Protein AF-A0A958QX51-F1 (afdb_monomer)

Mean predicted aligned error: 10.88 Å

Sequence (73 aa):
MADVDFKERLYTIDERGHRKWVYADIVMGRYFKPRAVVAYALMAFYLVMPWITINGRQGIRFDIASRKFLFFG

Radius of gyration: 27.28 Å; Cα contacts (8 Å, |Δi|>4): 52; chains: 1; bounding 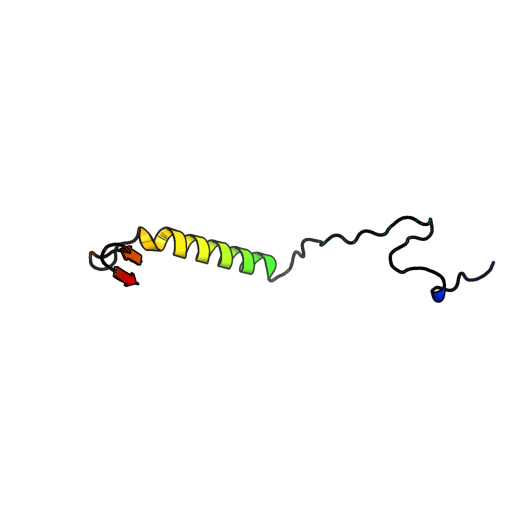box: 55×31×68 Å

Structure (mmCIF, N/CA/C/O backbone):
data_AF-A0A958QX51-F1
#
_entry.id   AF-A0A958QX51-F1
#
loop_
_atom_site.group_PDB
_atom_site.id
_atom_site.type_symbol
_atom_site.label_atom_id
_atom_site.label_alt_id
_atom_site.label_comp_id
_atom_site.label_asym_id
_atom_site.label_entity_id
_atom_site.label_seq_id
_atom_site.pdbx_PDB_ins_code
_atom_site.C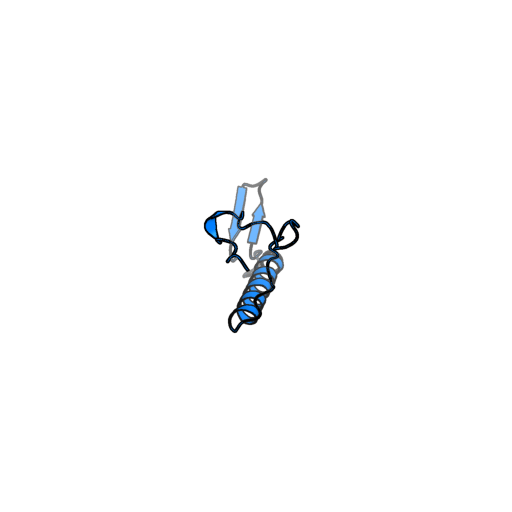artn_x
_atom_site.Cartn_y
_atom_site.Cartn_z
_atom_site.occupancy
_atom_site.B_iso_or_equiv
_atom_site.auth_seq_id
_atom_site.auth_comp_id
_atom_site.auth_asym_id
_atom_site.auth_atom_id
_atom_site.pdbx_PDB_model_num
ATOM 1 N N . MET A 1 1 ? 36.674 11.581 -41.735 1.00 44.09 1 MET A N 1
ATOM 2 C CA . MET A 1 1 ? 35.422 11.505 -40.957 1.00 44.09 1 MET A CA 1
ATOM 3 C C . MET A 1 1 ? 35.858 11.341 -39.512 1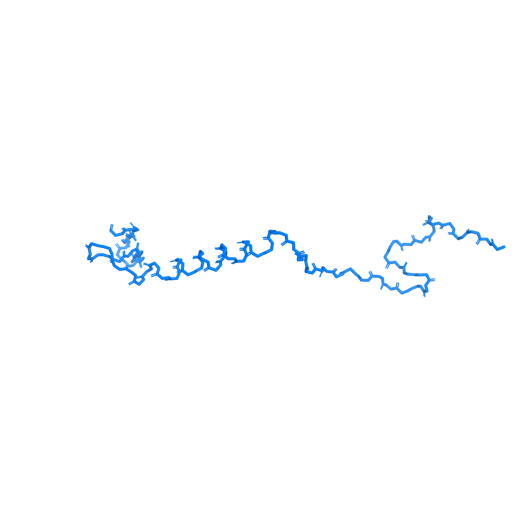.00 44.09 1 MET A C 1
ATOM 5 O O . MET A 1 1 ? 36.331 10.266 -39.174 1.00 44.09 1 MET A O 1
ATOM 9 N N . ALA A 1 2 ? 35.928 12.433 -38.750 1.00 53.00 2 ALA A N 1
ATOM 10 C CA . ALA A 1 2 ? 36.488 12.400 -37.400 1.00 53.00 2 ALA A CA 1
ATOM 11 C C . ALA A 1 2 ? 35.529 11.660 -36.458 1.00 53.00 2 ALA A C 1
ATOM 13 O O . ALA A 1 2 ? 34.329 11.931 -36.469 1.00 53.00 2 ALA A O 1
ATOM 14 N N . ASP A 1 3 ? 36.074 10.710 -35.706 1.00 60.50 3 ASP A N 1
ATOM 15 C CA . ASP A 1 3 ? 35.419 10.023 -34.597 1.00 60.50 3 ASP A CA 1
ATOM 16 C C . ASP A 1 3 ? 35.087 11.063 -33.519 1.00 60.50 3 ASP A C 1
ATOM 18 O O . ASP A 1 3 ? 35.982 11.742 -33.014 1.00 60.50 3 ASP A O 1
ATOM 22 N N . VAL A 1 4 ? 33.799 11.286 -33.259 1.00 62.28 4 VAL A N 1
ATOM 23 C CA . VAL A 1 4 ? 33.351 12.297 -32.295 1.00 62.28 4 VAL A CA 1
ATOM 24 C C . VAL A 1 4 ? 33.585 11.718 -30.903 1.00 62.28 4 VAL A C 1
ATOM 26 O O . VAL A 1 4 ? 32.833 10.851 -30.462 1.00 62.28 4 VAL A O 1
ATOM 29 N N . ASP A 1 5 ? 34.653 12.167 -30.242 1.00 69.25 5 ASP A N 1
ATOM 30 C CA . ASP A 1 5 ? 35.102 11.646 -28.951 1.00 69.25 5 ASP A CA 1
ATOM 31 C C . ASP A 1 5 ? 33.966 11.717 -27.914 1.00 69.25 5 ASP A C 1
ATOM 33 O O . ASP A 1 5 ? 33.448 12.789 -27.584 1.00 69.25 5 ASP A O 1
ATOM 37 N N . PHE A 1 6 ? 33.568 10.560 -27.375 1.00 65.69 6 PHE A N 1
ATOM 38 C CA . PHE A 1 6 ? 32.495 10.433 -26.380 1.00 65.69 6 PHE A CA 1
ATOM 39 C C . PHE A 1 6 ? 32.750 11.278 -25.120 1.00 65.69 6 PHE A C 1
ATOM 41 O O . PHE A 1 6 ? 31.817 11.545 -24.361 1.00 65.69 6 PHE A O 1
ATOM 48 N N . LYS A 1 7 ? 33.996 11.720 -24.898 1.00 68.56 7 LYS A N 1
ATOM 49 C CA . LYS A 1 7 ? 34.377 12.629 -23.810 1.00 68.56 7 LYS A CA 1
ATOM 50 C C . LYS A 1 7 ? 33.867 14.061 -23.974 1.00 68.56 7 LYS A C 1
ATOM 52 O O . LYS A 1 7 ? 33.719 14.742 -22.962 1.00 68.56 7 LYS A O 1
ATOM 57 N N . GLU A 1 8 ? 33.583 14.521 -25.191 1.00 72.50 8 GLU A N 1
ATOM 58 C CA . GLU A 1 8 ? 33.161 15.909 -25.441 1.00 72.50 8 GLU A CA 1
ATOM 59 C C . GLU A 1 8 ? 31.639 16.120 -25.330 1.00 72.50 8 GLU A C 1
ATOM 61 O O . GLU A 1 8 ? 31.161 17.254 -25.394 1.00 72.50 8 GLU A O 1
ATOM 66 N N . ARG A 1 9 ? 30.847 15.056 -25.114 1.00 68.81 9 ARG A N 1
ATOM 67 C CA . ARG A 1 9 ? 29.382 15.146 -24.974 1.00 68.81 9 ARG A CA 1
ATOM 68 C C . ARG A 1 9 ? 28.890 14.939 -23.546 1.00 68.81 9 ARG A C 1
ATOM 70 O O . ARG A 1 9 ? 29.301 14.034 -22.828 1.00 68.81 9 ARG A O 1
ATOM 77 N N . LEU A 1 10 ? 27.906 15.753 -23.163 1.00 77.50 10 LEU A N 1
ATOM 78 C CA . LEU A 1 10 ? 27.146 15.568 -21.929 1.00 77.50 10 LEU A CA 1
ATOM 79 C C . LEU A 1 10 ? 26.209 14.354 -22.066 1.00 77.50 10 LEU A C 1
ATOM 81 O O . LEU A 1 10 ? 25.405 14.291 -22.995 1.00 77.50 10 LEU A O 1
ATOM 85 N N . TYR A 1 11 ? 26.250 13.427 -21.101 1.00 77.56 11 TYR A N 1
ATOM 86 C CA . TYR A 1 11 ? 25.437 12.192 -21.071 1.00 77.56 11 TYR A CA 1
ATOM 87 C C . TYR A 1 11 ? 23.913 12.410 -21.155 1.00 77.56 11 TYR A C 1
ATOM 89 O O . TYR A 1 11 ? 23.159 11.484 -21.456 1.00 77.56 11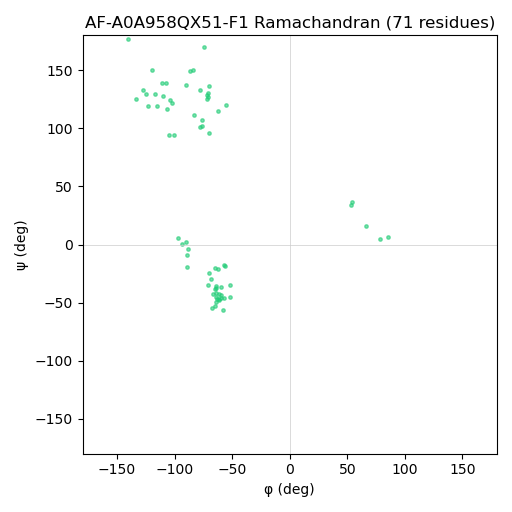 TYR A O 1
ATOM 97 N N . THR A 1 12 ? 23.442 13.624 -20.877 1.00 81.81 12 THR A N 1
ATOM 98 C CA . THR A 1 12 ? 22.026 14.010 -20.895 1.00 81.81 12 THR A CA 1
ATOM 99 C C . THR A 1 12 ? 21.553 14.535 -22.255 1.00 81.81 12 THR A C 1
ATOM 101 O O . THR A 1 12 ? 20.390 14.932 -22.364 1.00 81.81 12 THR A O 1
ATOM 104 N N . ILE A 1 13 ? 22.415 14.549 -23.284 1.00 84.12 13 ILE A N 1
ATOM 105 C CA . ILE A 1 13 ? 22.150 15.174 -24.589 1.00 84.12 13 ILE A CA 1
ATOM 106 C C . ILE A 1 13 ? 22.340 14.174 -25.752 1.00 84.12 13 ILE A C 1
ATOM 108 O O . ILE A 1 13 ? 23.358 13.486 -25.867 1.00 84.12 13 ILE A O 1
ATOM 112 N N . ASP A 1 14 ? 21.337 14.096 -26.631 1.00 81.25 14 ASP A N 1
ATOM 113 C CA . ASP A 1 14 ? 21.322 13.275 -27.851 1.00 81.25 14 ASP A CA 1
ATOM 114 C C . ASP A 1 14 ? 22.208 13.862 -28.975 1.00 81.25 14 ASP A C 1
ATOM 116 O O . ASP A 1 14 ? 22.695 14.984 -28.868 1.00 81.25 14 ASP A O 1
ATOM 120 N N . GLU A 1 15 ? 22.450 13.119 -30.062 1.00 79.88 15 GLU A N 1
ATOM 121 C CA . GLU A 1 15 ? 23.409 13.487 -31.124 1.00 79.88 15 GLU A CA 1
ATOM 122 C C . GLU A 1 15 ? 23.048 14.786 -31.841 1.00 79.88 15 GLU A C 1
ATOM 124 O O . GLU A 1 15 ? 23.902 15.453 -32.416 1.00 79.88 15 GLU A O 1
ATOM 129 N N . ARG A 1 16 ? 21.774 15.171 -31.748 1.00 80.56 16 ARG A N 1
ATOM 130 C CA . ARG A 1 16 ? 21.205 16.388 -32.329 1.00 80.56 16 ARG A CA 1
ATOM 131 C C . ARG A 1 16 ? 21.111 17.558 -31.340 1.00 80.56 16 ARG A C 1
ATOM 133 O O . ARG A 1 16 ? 20.526 18.579 -31.677 1.00 80.56 16 ARG A O 1
ATOM 140 N N . GLY A 1 17 ? 21.635 17.424 -30.116 1.00 80.69 17 GLY A N 1
ATOM 141 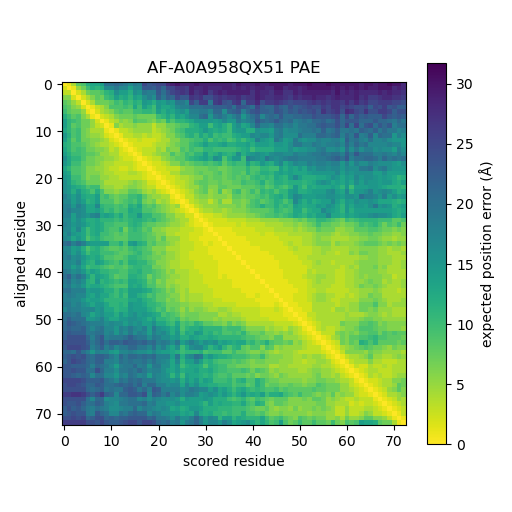C CA . GLY A 1 17 ? 21.593 18.486 -29.099 1.00 80.69 17 GLY A CA 1
ATOM 142 C C . GLY A 1 17 ? 20.310 18.532 -28.254 1.00 80.69 17 GLY A C 1
ATOM 143 O O . GLY A 1 17 ? 20.132 19.446 -27.451 1.00 80.69 17 GLY A O 1
ATOM 144 N N . HIS A 1 18 ? 19.407 17.557 -28.397 1.00 84.62 18 HIS A N 1
ATOM 145 C CA . HIS A 1 18 ? 18.174 17.480 -27.605 1.00 84.62 18 HIS A CA 1
ATOM 146 C C . HIS A 1 18 ? 18.392 16.813 -26.241 1.00 84.62 18 HIS A C 1
ATOM 148 O O . HIS A 1 18 ? 19.231 15.925 -26.095 1.00 84.62 18 HIS A O 1
ATOM 154 N N . ARG A 1 19 ? 17.596 17.196 -25.233 1.00 86.31 19 ARG A N 1
ATOM 155 C CA . ARG A 1 19 ? 17.642 16.587 -23.894 1.00 86.31 19 ARG A CA 1
ATOM 156 C C . ARG A 1 19 ? 17.077 15.165 -23.910 1.00 86.31 19 ARG A C 1
ATOM 158 O O . ARG A 1 19 ? 15.927 14.954 -24.291 1.00 86.31 19 ARG A O 1
ATOM 165 N N . LYS A 1 20 ? 17.853 14.215 -23.392 1.00 86.62 20 LYS A N 1
ATOM 166 C CA . LYS A 1 20 ? 17.438 12.831 -23.159 1.00 86.62 20 LYS A CA 1
ATOM 167 C C . LYS A 1 20 ? 16.690 12.730 -21.826 1.00 86.62 20 LYS A C 1
ATOM 169 O O . LYS A 1 20 ? 17.278 12.909 -20.760 1.00 86.62 20 LYS A O 1
ATOM 174 N N . TRP A 1 21 ? 15.387 12.465 -21.881 1.00 86.50 21 TRP A N 1
ATOM 175 C CA . TRP A 1 21 ? 14.560 12.229 -20.695 1.00 86.50 21 TRP A CA 1
ATOM 176 C C . TRP A 1 21 ? 14.547 10.745 -20.333 1.00 86.50 21 TRP A C 1
ATOM 178 O O . TRP A 1 21 ? 14.445 9.888 -21.209 1.00 86.50 21 TRP A O 1
ATOM 188 N N . VAL A 1 22 ? 14.662 10.447 -19.039 1.00 83.75 22 VAL A N 1
ATOM 189 C CA . VAL A 1 22 ? 14.567 9.083 -18.508 1.00 83.75 22 VAL A CA 1
ATOM 190 C C . VAL A 1 22 ? 13.190 8.917 -17.884 1.00 83.75 22 VAL A C 1
ATOM 192 O O . VAL A 1 22 ? 12.832 9.660 -16.971 1.00 83.75 22 VAL A O 1
ATOM 195 N N . TYR A 1 23 ? 12.435 7.939 -18.374 1.00 87.00 23 TYR A N 1
ATOM 196 C CA . TYR A 1 23 ? 11.141 7.552 -17.825 1.00 87.00 23 TYR A CA 1
ATOM 197 C C . TYR A 1 23 ? 11.274 6.179 -17.176 1.00 87.00 23 TYR A C 1
ATOM 199 O O . TYR A 1 23 ? 11.962 5.303 -17.701 1.00 87.00 23 TYR A O 1
ATOM 207 N N . ALA A 1 24 ? 10.641 6.004 -16.020 1.00 86.81 24 ALA A N 1
ATOM 208 C CA . ALA A 1 24 ? 10.562 4.697 -15.391 1.00 86.81 24 ALA A CA 1
ATOM 209 C C . ALA A 1 24 ? 9.603 3.817 -16.198 1.00 86.81 24 ALA A C 1
ATOM 211 O O . ALA A 1 24 ? 8.454 4.199 -16.417 1.00 86.81 24 ALA A O 1
ATOM 212 N N . ASP A 1 25 ? 10.077 2.648 -16.616 1.00 82.88 25 ASP A N 1
ATOM 213 C CA . ASP A 1 25 ? 9.225 1.642 -17.236 1.00 82.88 25 ASP A CA 1
ATOM 214 C C . ASP A 1 25 ? 8.578 0.754 -16.162 1.00 82.88 25 ASP A C 1
ATOM 216 O O . ASP A 1 25 ? 9.148 0.515 -15.088 1.00 82.88 25 ASP A O 1
ATOM 220 N N . ILE A 1 26 ? 7.373 0.259 -16.434 1.00 82.81 26 ILE A N 1
ATOM 221 C CA . ILE A 1 26 ? 6.684 -0.659 -15.528 1.00 82.81 26 ILE A CA 1
ATOM 222 C C . ILE A 1 26 ? 7.299 -2.044 -15.718 1.00 82.81 26 ILE A C 1
ATOM 224 O O . ILE A 1 26 ? 6.971 -2.776 -16.651 1.00 82.81 26 ILE A O 1
ATOM 228 N N . VAL A 1 27 ? 8.175 -2.433 -14.790 1.00 83.94 27 VAL A N 1
ATOM 229 C CA . VAL A 1 27 ? 8.836 -3.742 -14.827 1.00 83.94 27 VAL A CA 1
ATOM 230 C C . VAL A 1 27 ? 7.829 -4.854 -14.515 1.00 83.94 27 VAL A C 1
ATOM 232 O O . VAL A 1 27 ? 7.549 -5.188 -13.359 1.00 83.94 27 VAL A O 1
ATOM 235 N N . MET A 1 28 ? 7.289 -5.456 -15.571 1.00 84.19 28 MET A N 1
ATOM 236 C CA . MET A 1 28 ? 6.481 -6.669 -15.504 1.00 84.19 28 MET A CA 1
ATOM 237 C C . MET A 1 28 ? 7.406 -7.873 -15.291 1.00 84.19 28 MET A C 1
ATOM 239 O O . MET A 1 28 ? 8.121 -8.297 -16.192 1.00 84.19 28 MET A O 1
ATOM 243 N N . GLY A 1 29 ? 7.403 -8.436 -14.083 1.00 87.69 29 GLY A N 1
ATOM 244 C CA . GLY A 1 29 ? 8.244 -9.582 -13.728 1.00 87.69 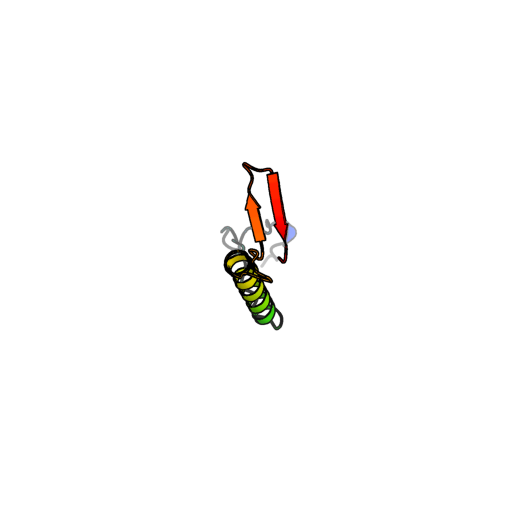29 GLY A CA 1
ATOM 245 C C . GLY A 1 29 ? 7.527 -10.597 -12.846 1.00 87.69 29 GLY A C 1
ATOM 246 O O . GLY A 1 29 ? 6.394 -10.381 -12.408 1.00 87.69 29 GLY A O 1
ATOM 247 N N . ARG A 1 30 ? 8.214 -11.704 -12.527 1.00 89.81 30 ARG A N 1
ATOM 248 C CA . ARG A 1 30 ? 7.683 -12.784 -11.669 1.00 89.81 30 ARG A CA 1
ATOM 249 C C . ARG A 1 30 ? 7.128 -12.261 -10.338 1.00 89.81 30 ARG A C 1
ATOM 251 O O . ARG A 1 30 ? 6.126 -12.783 -9.862 1.00 89.81 30 ARG A O 1
ATOM 258 N N . TYR A 1 31 ? 7.740 -11.216 -9.778 1.00 92.25 31 TYR A N 1
ATOM 259 C CA . TYR A 1 31 ? 7.349 -10.620 -8.498 1.00 92.25 31 TYR A CA 1
ATOM 260 C C . TYR A 1 31 ? 6.303 -9.500 -8.599 1.00 92.25 31 TYR A C 1
ATOM 262 O O . TYR A 1 31 ? 5.762 -9.088 -7.576 1.00 92.25 31 TYR A O 1
ATOM 270 N N . PHE A 1 32 ? 5.962 -9.028 -9.803 1.00 91.25 32 PHE A N 1
ATOM 271 C CA . PHE A 1 32 ? 5.002 -7.932 -9.979 1.00 91.25 32 PHE A CA 1
ATOM 272 C C . PHE A 1 32 ? 3.596 -8.325 -9.498 1.00 91.25 32 PHE A C 1
ATOM 274 O O . PHE A 1 32 ? 2.987 -7.626 -8.686 1.00 91.25 32 PHE A O 1
ATOM 281 N N . LYS A 1 33 ? 3.116 -9.495 -9.940 1.00 92.56 33 LYS A N 1
ATOM 282 C CA . LYS A 1 33 ? 1.806 -10.049 -9.563 1.00 92.56 33 LYS A CA 1
ATOM 283 C C . LYS A 1 33 ? 1.691 -10.389 -8.067 1.00 92.56 33 LYS A C 1
ATOM 285 O O . LYS A 1 33 ? 0.758 -9.889 -7.444 1.00 92.56 33 LYS A O 1
ATOM 290 N N . PRO A 1 34 ? 2.596 -11.178 -7.449 1.00 95.75 34 PRO A N 1
ATOM 291 C CA . PRO A 1 34 ? 2.478 -11.502 -6.026 1.00 95.75 34 PRO A CA 1
ATOM 292 C C . PRO A 1 34 ? 2.607 -10.263 -5.13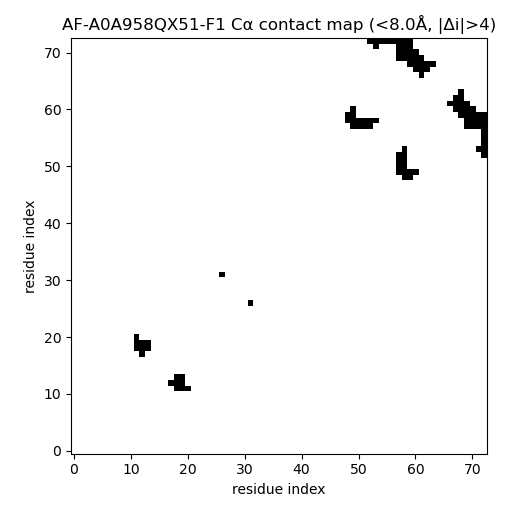4 1.00 95.75 34 PRO A C 1
ATOM 294 O O . PRO A 1 34 ? 1.862 -10.158 -4.166 1.00 95.75 34 PRO A O 1
ATOM 297 N N . ARG A 1 35 ? 3.455 -9.278 -5.485 1.00 94.31 35 ARG A N 1
ATOM 298 C CA . ARG A 1 35 ? 3.519 -7.996 -4.759 1.00 94.31 35 ARG A CA 1
ATOM 299 C C . ARG A 1 35 ? 2.160 -7.299 -4.734 1.00 94.31 35 ARG A C 1
ATOM 301 O O . ARG A 1 35 ? 1.738 -6.829 -3.683 1.00 94.31 35 ARG A O 1
ATOM 308 N N . ALA A 1 36 ? 1.483 -7.235 -5.882 1.00 94.31 36 ALA A N 1
ATOM 309 C CA . ALA A 1 36 ? 0.163 -6.620 -5.976 1.00 94.31 36 ALA A CA 1
ATOM 310 C C . ALA A 1 36 ? -0.873 -7.381 -5.134 1.00 94.31 36 ALA A C 1
ATOM 312 O O . ALA A 1 36 ? -1.605 -6.763 -4.370 1.00 94.31 36 ALA A O 1
ATOM 313 N N . VAL A 1 37 ? -0.890 -8.717 -5.202 1.00 96.94 37 VAL A N 1
ATOM 314 C CA . VAL A 1 37 ? -1.804 -9.550 -4.400 1.00 96.94 37 VAL A CA 1
ATOM 315 C C . VAL A 1 37 ? -1.594 -9.332 -2.901 1.00 96.94 37 VAL A C 1
ATOM 317 O O . VAL A 1 37 ? -2.568 -9.119 -2.187 1.00 96.94 37 VAL A O 1
ATOM 320 N N . VAL A 1 38 ? -0.344 -9.325 -2.425 1.00 97.50 38 VAL A N 1
ATOM 321 C CA . VAL A 1 38 ? -0.030 -9.060 -1.009 1.00 97.50 38 VAL A CA 1
ATOM 322 C C . VAL A 1 38 ? -0.499 -7.665 -0.597 1.00 97.50 38 VAL A C 1
ATOM 324 O O . VAL A 1 38 ? -1.095 -7.516 0.466 1.00 97.50 38 VAL A O 1
ATOM 327 N N . ALA A 1 39 ? -0.289 -6.654 -1.444 1.00 97.25 39 ALA A N 1
ATOM 328 C CA . ALA A 1 39 ? -0.751 -5.297 -1.169 1.00 97.25 39 ALA A CA 1
ATOM 329 C C . ALA A 1 39 ? -2.281 -5.231 -1.031 1.00 97.25 39 ALA A C 1
ATOM 331 O O . ALA A 1 39 ? -2.784 -4.687 -0.048 1.00 97.25 39 ALA A O 1
ATOM 332 N N . TYR A 1 40 ? -3.024 -5.833 -1.964 1.00 97.75 40 TYR A N 1
ATOM 333 C CA . TYR A 1 40 ? -4.486 -5.875 -1.893 1.00 97.75 40 TYR A CA 1
ATOM 334 C C . TYR A 1 40 ? -4.989 -6.690 -0.698 1.00 97.75 40 TYR A C 1
ATOM 336 O O . TYR A 1 40 ? -5.946 -6.276 -0.047 1.00 97.75 40 TYR A O 1
ATOM 344 N N . ALA A 1 41 ? -4.329 -7.802 -0.367 1.00 97.81 41 ALA A N 1
ATOM 345 C CA . ALA A 1 41 ? -4.675 -8.622 0.789 1.00 97.81 41 ALA A CA 1
ATOM 346 C C . ALA A 1 41 ? -4.489 -7.856 2.107 1.00 97.81 41 ALA A C 1
ATOM 348 O O . ALA A 1 41 ? -5.391 -7.845 2.942 1.00 97.81 41 ALA A O 1
ATOM 349 N N . LEU A 1 42 ? -3.356 -7.168 2.277 1.00 96.44 42 LEU A N 1
ATOM 350 C CA . LEU A 1 42 ? -3.097 -6.343 3.459 1.00 96.44 42 LEU A CA 1
ATOM 351 C C . LEU A 1 42 ? -4.070 -5.169 3.550 1.00 96.44 42 LEU A C 1
ATOM 353 O O . LEU A 1 42 ? -4.581 -4.882 4.627 1.00 96.44 42 LEU A O 1
ATOM 357 N N . MET A 1 43 ? -4.361 -4.509 2.430 1.00 96.75 43 MET A N 1
ATOM 358 C CA . MET A 1 43 ? -5.321 -3.410 2.401 1.00 96.75 43 MET A CA 1
ATOM 359 C C . MET A 1 43 ? -6.717 -3.883 2.816 1.00 96.75 43 MET A C 1
ATOM 361 O O . MET A 1 43 ? -7.340 -3.264 3.675 1.00 96.75 43 MET A O 1
ATOM 365 N N . ALA A 1 44 ? -7.184 -5.004 2.260 1.00 96.31 44 ALA A N 1
ATOM 366 C CA . ALA A 1 44 ? -8.446 -5.610 2.660 1.00 96.31 44 ALA A CA 1
ATOM 367 C C . ALA A 1 44 ? -8.435 -5.990 4.145 1.00 96.31 44 ALA A C 1
ATOM 369 O O . ALA A 1 44 ? -9.392 -5.688 4.846 1.00 96.31 44 ALA A O 1
ATOM 370 N N . PHE A 1 45 ? -7.346 -6.578 4.648 1.00 92.75 45 PHE A N 1
ATOM 371 C CA . PHE A 1 45 ? -7.202 -6.912 6.062 1.00 92.75 45 PHE A CA 1
ATOM 372 C C . PHE A 1 45 ? -7.332 -5.673 6.955 1.00 92.75 45 PHE A C 1
ATOM 374 O O . PHE A 1 45 ? -8.217 -5.639 7.801 1.00 92.75 45 PHE A O 1
ATOM 381 N N . TYR A 1 46 ? -6.523 -4.633 6.741 1.00 90.19 46 TYR A N 1
ATOM 382 C CA . TYR A 1 46 ? -6.541 -3.431 7.582 1.00 90.19 46 TYR A CA 1
ATOM 383 C C . TYR A 1 46 ? -7.857 -2.668 7.520 1.00 90.19 46 TYR A C 1
ATOM 385 O O . TYR A 1 46 ? -8.299 -2.144 8.541 1.00 90.19 46 TYR A O 1
ATOM 393 N N . LEU A 1 47 ? -8.476 -2.606 6.340 1.00 91.88 47 LEU A N 1
ATOM 394 C CA . LEU A 1 47 ? -9.786 -1.997 6.205 1.00 91.88 47 LEU A CA 1
ATOM 395 C C . LEU A 1 47 ? -10.814 -2.848 6.936 1.00 91.88 47 LEU A C 1
ATOM 397 O O . LEU A 1 47 ? -11.466 -2.341 7.824 1.00 91.88 47 LEU A O 1
ATOM 401 N N . VAL A 1 48 ? -10.936 -4.140 6.648 1.00 91.25 48 VAL A N 1
ATOM 402 C CA . VAL A 1 48 ? -12.014 -4.973 7.201 1.00 91.25 48 VAL A CA 1
ATOM 403 C C . VAL A 1 48 ? -11.881 -5.194 8.719 1.00 91.25 48 VAL A C 1
ATOM 405 O O . VAL A 1 48 ? -12.890 -5.322 9.414 1.00 91.25 48 VAL A O 1
ATOM 408 N N . MET A 1 49 ? -10.665 -5.193 9.265 1.00 87.44 49 MET A N 1
ATOM 409 C CA . MET A 1 49 ? -10.379 -5.498 10.673 1.00 87.44 49 MET A CA 1
ATOM 410 C C . MET A 1 49 ? -11.192 -4.703 11.724 1.00 87.44 49 MET A C 1
ATOM 412 O O . MET A 1 49 ? -11.695 -5.336 12.653 1.00 87.44 49 MET A O 1
ATOM 416 N N . PRO A 1 50 ? -11.385 -3.370 11.635 1.00 83.75 50 PRO A N 1
ATOM 417 C CA . PRO A 1 50 ? -12.271 -2.627 12.536 1.00 83.75 50 PRO A CA 1
ATOM 418 C C . PRO A 1 50 ? -13.755 -2.996 12.415 1.00 83.75 50 PRO A C 1
ATOM 420 O O . PRO A 1 50 ? -14.502 -2.726 13.347 1.00 83.75 50 PRO A O 1
ATOM 423 N N . TRP A 1 51 ? -14.225 -3.591 11.319 1.00 85.75 51 TRP A N 1
ATOM 424 C CA . TRP A 1 51 ? -15.633 -4.000 11.194 1.00 85.75 51 TRP A CA 1
ATOM 425 C C . TRP A 1 51 ? -15.894 -5.420 11.707 1.00 85.75 51 TRP A C 1
ATOM 427 O O . TRP A 1 51 ? -17.031 -5.748 12.040 1.00 85.75 51 TRP A O 1
ATOM 437 N N . ILE A 1 52 ? -14.857 -6.254 11.819 1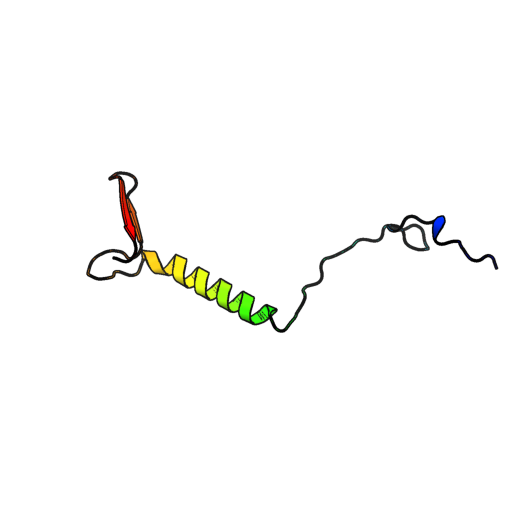.00 86.00 52 ILE A N 1
ATOM 438 C CA . ILE A 1 52 ? -14.979 -7.598 12.389 1.00 86.00 52 ILE A CA 1
ATOM 439 C C . ILE A 1 52 ? -15.039 -7.507 13.918 1.00 86.00 52 ILE A C 1
ATOM 441 O O . ILE A 1 52 ? -14.218 -6.845 14.554 1.00 86.00 52 ILE A O 1
ATOM 445 N N . THR A 1 53 ? -15.987 -8.223 14.523 1.00 82.44 53 THR A N 1
ATOM 446 C CA . THR A 1 53 ? -16.059 -8.417 15.976 1.00 82.44 53 THR A CA 1
ATOM 447 C C . THR A 1 53 ? -15.588 -9.820 16.357 1.00 82.44 53 THR A C 1
ATOM 449 O O . THR A 1 53 ? -16.146 -10.804 15.875 1.00 82.44 53 THR A O 1
ATOM 452 N N . ILE A 1 54 ? -14.603 -9.920 17.248 1.00 81.75 54 ILE A N 1
ATOM 453 C CA . ILE A 1 54 ? -14.091 -11.170 17.825 1.00 81.75 54 ILE A CA 1
ATOM 454 C C . ILE A 1 54 ? -14.515 -11.193 19.301 1.00 81.75 54 ILE A C 1
ATOM 456 O O . ILE A 1 54 ? -14.300 -10.222 20.021 1.00 81.75 54 ILE A O 1
ATOM 460 N N . ASN A 1 55 ? -15.158 -12.271 19.768 1.00 79.06 55 ASN A N 1
ATOM 461 C CA . ASN A 1 55 ? -15.586 -12.433 21.172 1.00 79.06 55 ASN A CA 1
ATOM 462 C C . ASN A 1 55 ? -16.444 -11.273 21.736 1.00 79.06 55 ASN A C 1
ATOM 464 O O . ASN A 1 55 ? -16.346 -10.920 22.911 1.00 79.06 55 ASN A O 1
ATOM 468 N N . GLY A 1 56 ? -17.276 -10.647 20.895 1.00 80.19 56 GLY A N 1
ATOM 469 C CA . GLY A 1 56 ? -18.131 -9.514 21.285 1.00 80.19 56 GLY A CA 1
ATOM 470 C C . GLY A 1 56 ? -17.408 -8.164 21.369 1.00 80.19 56 GLY A C 1
ATOM 471 O O . GLY A 1 56 ? -18.015 -7.161 21.750 1.00 80.19 56 GLY A O 1
ATOM 472 N N . ARG A 1 57 ? -16.126 -8.104 20.993 1.00 78.75 57 ARG A N 1
ATOM 473 C CA . ARG A 1 57 ? -15.328 -6.878 20.928 1.00 78.75 57 ARG A CA 1
ATOM 474 C C . ARG A 1 57 ? -14.823 -6.633 19.510 1.00 78.75 57 ARG A C 1
ATOM 476 O O . ARG A 1 57 ? -14.664 -7.548 18.714 1.00 78.75 57 ARG A O 1
ATOM 483 N N . GLN A 1 58 ? -14.651 -5.365 19.162 1.00 82.62 58 GLN A N 1
ATOM 484 C CA . GLN A 1 58 ? -14.208 -4.953 17.830 1.00 82.62 58 GLN A CA 1
ATOM 485 C C . GLN A 1 58 ? -12.734 -5.334 17.629 1.00 82.62 58 GLN A C 1
ATOM 487 O O . GLN A 1 58 ? -11.933 -5.124 18.539 1.00 82.62 58 GLN A O 1
ATOM 492 N N . GLY A 1 59 ? -12.383 -5.873 16.458 1.00 79.69 59 GLY A N 1
ATOM 493 C CA . GLY A 1 59 ? -11.041 -6.380 16.162 1.00 79.69 59 GLY A CA 1
ATOM 494 C C . GLY A 1 59 ? -9.950 -5.316 16.287 1.00 79.69 59 GLY A C 1
ATOM 495 O O . GLY A 1 59 ? -8.873 -5.607 16.793 1.00 79.69 59 GLY A O 1
ATOM 496 N N . ILE A 1 60 ? -10.230 -4.068 15.910 1.00 83.19 60 ILE A N 1
ATOM 497 C CA . ILE A 1 60 ? -9.448 -2.908 16.350 1.00 83.19 60 ILE A CA 1
ATOM 498 C C . ILE A 1 60 ? -10.409 -1.814 16.803 1.00 83.19 60 ILE A C 1
ATOM 500 O O . ILE A 1 60 ? -11.270 -1.387 16.034 1.00 83.19 60 ILE A O 1
ATOM 504 N N . ARG A 1 61 ? -10.239 -1.330 18.036 1.00 82.75 61 ARG A N 1
ATOM 505 C CA . ARG A 1 61 ? -10.971 -0.184 18.584 1.00 82.75 61 ARG A CA 1
ATOM 506 C C . ARG A 1 61 ? -9.995 0.890 19.041 1.00 82.75 61 ARG A C 1
ATOM 508 O O . ARG A 1 61 ? -9.223 0.656 19.969 1.00 82.75 61 ARG A O 1
ATOM 515 N N . PHE A 1 62 ? -10.087 2.072 18.435 1.00 82.81 62 PHE A N 1
ATOM 516 C CA . PHE A 1 62 ? -9.391 3.278 18.880 1.00 82.81 62 PHE A CA 1
ATOM 517 C C . PHE A 1 62 ? -10.382 4.222 19.555 1.00 82.81 62 PHE A C 1
ATOM 519 O O . PHE A 1 62 ? -11.049 5.011 18.891 1.00 82.81 62 PHE A O 1
ATOM 526 N N . ASP A 1 63 ? -10.486 4.145 20.878 1.00 84.25 63 ASP A N 1
ATOM 527 C CA . ASP A 1 63 ? -11.215 5.137 21.659 1.00 84.25 63 ASP A CA 1
ATOM 528 C C . ASP A 1 63 ? -10.218 6.118 22.288 1.00 84.25 63 ASP A C 1
ATOM 530 O O . ASP A 1 63 ? -9.637 5.876 23.349 1.00 84.25 63 ASP A O 1
ATOM 534 N N . ILE A 1 64 ? -9.993 7.232 21.589 1.00 86.88 64 ILE A N 1
ATOM 535 C CA . ILE A 1 64 ? -9.054 8.281 22.011 1.00 86.88 64 ILE A CA 1
ATOM 536 C C . ILE A 1 64 ? -9.599 9.038 23.227 1.00 86.88 64 ILE A C 1
ATOM 538 O O . ILE A 1 64 ? -8.830 9.416 24.111 1.00 86.88 64 ILE A O 1
ATOM 542 N N . ALA A 1 65 ? -10.920 9.226 23.301 1.00 88.69 65 ALA A N 1
ATOM 543 C CA . ALA A 1 65 ? -11.563 9.974 24.374 1.00 88.69 65 ALA A CA 1
ATOM 544 C C . ALA A 1 65 ? -11.421 9.250 25.718 1.00 88.69 65 ALA A C 1
ATOM 546 O O . ALA A 1 65 ? -11.084 9.871 26.725 1.00 88.69 65 ALA A O 1
ATOM 547 N N . SER A 1 66 ? -11.613 7.929 25.729 1.00 88.44 66 SER A N 1
ATOM 548 C CA . SER A 1 66 ? -11.456 7.111 26.934 1.00 88.44 66 SER A CA 1
ATOM 549 C C . SER A 1 66 ? -10.061 6.490 27.095 1.00 88.44 66 SER A C 1
ATOM 551 O O . SER A 1 66 ? -9.817 5.799 28.085 1.00 88.44 66 SER A O 1
ATOM 553 N N . ARG A 1 67 ? -9.134 6.758 26.158 1.00 85.06 67 ARG A N 1
ATOM 554 C CA . ARG A 1 67 ? -7.776 6.177 26.083 1.00 85.06 67 ARG A CA 1
ATOM 555 C C . ARG A 1 67 ? -7.781 4.644 26.100 1.00 8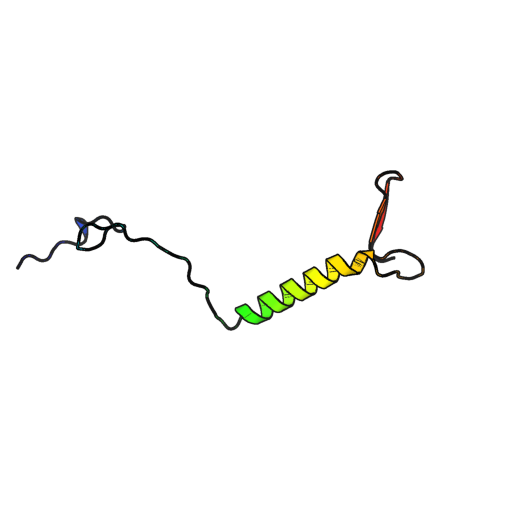5.06 67 ARG A C 1
ATOM 557 O O . ARG A 1 67 ? -6.901 4.018 26.690 1.00 85.06 67 ARG A O 1
ATOM 564 N N . LYS A 1 68 ? -8.782 4.034 25.464 1.00 81.88 68 LYS A N 1
ATOM 565 C CA . LYS A 1 68 ? -8.918 2.578 25.358 1.00 81.88 68 LYS A CA 1
ATOM 566 C C . LYS A 1 68 ? -8.574 2.138 23.945 1.00 81.88 68 LYS A C 1
ATOM 568 O O . LYS A 1 68 ? -9.263 2.474 22.984 1.00 81.88 68 LYS A O 1
ATOM 573 N N . PHE A 1 69 ? -7.519 1.341 23.845 1.00 85.25 69 PHE A N 1
ATOM 574 C CA . PHE A 1 69 ? -7.079 0.735 22.599 1.00 85.25 69 PHE A CA 1
ATOM 575 C C . PHE A 1 69 ? -7.238 -0.771 22.719 1.00 85.25 69 PHE A C 1
ATOM 577 O O . PHE A 1 69 ? -6.665 -1.384 23.618 1.00 85.25 69 PHE A O 1
ATOM 584 N N . LEU A 1 70 ? -8.054 -1.351 21.846 1.00 80.81 70 LEU A N 1
ATOM 585 C CA . LEU A 1 70 ? -8.276 -2.787 21.809 1.00 80.81 70 LEU A CA 1
ATOM 586 C C . LEU A 1 70 ? -7.796 -3.320 20.466 1.00 80.81 70 LEU A C 1
ATOM 588 O O . LEU A 1 70 ? -8.182 -2.786 19.428 1.00 80.81 70 LEU A O 1
ATOM 592 N N . PHE A 1 71 ? -6.974 -4.361 20.498 1.00 82.44 71 PHE A N 1
ATOM 593 C CA . PHE A 1 71 ? -6.439 -5.014 19.312 1.00 82.44 71 PHE A CA 1
ATOM 594 C C . PHE A 1 71 ? -6.724 -6.512 19.412 1.00 82.44 71 PHE A C 1
ATOM 596 O O . PHE A 1 71 ? -6.465 -7.113 20.448 1.00 82.44 71 PHE A O 1
ATOM 603 N N . PHE A 1 72 ? -7.233 -7.092 18.329 1.00 77.31 72 PHE A N 1
ATOM 604 C CA . PHE A 1 72 ? -7.560 -8.509 18.154 1.00 77.31 72 PHE A CA 1
ATOM 605 C C . PHE A 1 72 ? -8.703 -9.078 19.026 1.00 77.31 72 PHE A C 1
ATOM 607 O O . PHE A 1 72 ? -8.882 -10.295 19.045 1.00 77.31 72 PHE A O 1
ATOM 614 N N . GLY A 1 73 ? -9.539 -8.218 19.631 1.00 64.62 73 GLY A N 1
ATOM 615 C CA . GLY A 1 73 ? -10.723 -8.606 20.428 1.00 64.62 73 GLY A CA 1
ATOM 616 C C . GLY A 1 73 ? -10.463 -8.857 21.913 1.00 64.62 73 GLY A C 1
ATOM 617 O O . GLY A 1 73 ? -9.393 -9.384 22.265 1.00 64.62 73 GLY A O 1
#

Solvent-accessible surface area (backbone atoms only — not comparable to full-atom values): 4716 Å² total; per-residue (Å²): 134,82,80,79,60,75,84,81,56,62,94,53,46,45,99,86,72,46,79,60,83,87,76,91,74,86,76,84,50,91,62,46,59,57,53,50,51,52,51,53,51,52,51,50,47,66,62,48,36,50,76,41,66,37,96,90,31,43,23,44,37,85,38,74,92,80,70,46,76,43,68,75,69

Nearest PDB structures (foldseek):
  6krd-assembly1_A  TM=3.809E-01  e=7.617E+00  Saccharomyces cerevisiae S288C

pLDDT: mean 83.37, std 10.26, range [44.09, 97.81]

Secondary structure (DSSP, 8-state):
-----GGGS-TTB-TTS-B----------TTHHHHHHHHHHHHHHHHHTTT-EETTEESEEEETTTTEEEE--

Foldseek 3Di:
DDDPPPVVDDPQADPVGDGDDDDDDDDDDPVPVVVVVVVVVVVCCVVCQQVDDDPNHGQWDDDPVVRDTDHHD